Protein AF-W5SB23-F1 (afdb_monomer_lite)

Secondary structure (DSSP, 8-state):
-TTTT-TTHHHHHHHHHHHIIIIIHHHHHHHHHHHHHHTT--SPTT---STT-PPPPSSHHHHHHHHHHHHHHHTTT---TT-S-SB-SSTTPBPPSS--TTSGGGGGSS--SSHHHHHHHHHHHHHHHHTS-HHHHHHHHTSTT-HHHHHHT--SSS--S--STTTS----

InterPro domains:
  IPR000680 Borrelia lipoprotein [PF00921] (1-168)

Organism: NCBI:txid1293576

Sequence (172 aa):
MKRERNPNASATETAVKTLIDNTLDKIIEGAKIASDAIGDASDPIGNVAAQNAGAVGTKVDELVSGIKTILDVVLGKEGNAEAGTDKKSDGLTARTAQAANGEAGKLFAANADTAENAKKSASDASKAVGAVTGADILKAMIENDGGAVKLAKGNDGNAGAAPKDAAVGRLL

Structure (mmCIF, N/CA/C/O backbone):
data_AF-W5SB23-F1
#
_entry.id   AF-W5SB23-F1
#
loop_
_atom_site.group_PDB
_atom_site.id
_atom_site.type_symbol
_atom_site.label_atom_id
_atom_site.label_alt_id
_atom_site.label_comp_id
_atom_site.label_asym_id
_atom_site.label_entity_id
_atom_site.label_seq_id
_atom_site.pdbx_PDB_ins_code
_atom_site.Cartn_x
_atom_site.Cartn_y
_atom_site.Cartn_z
_atom_site.occupancy
_atom_site.B_iso_or_equiv
_atom_site.auth_seq_id
_atom_site.auth_comp_id
_atom_site.auth_asym_id
_atom_site.auth_atom_id
_atom_site.pdbx_PDB_model_num
ATOM 1 N N . MET A 1 1 ? -17.763 -6.637 41.633 1.00 69.81 1 MET A N 1
ATOM 2 C CA . MET A 1 1 ? -18.252 -5.485 40.831 1.00 69.81 1 MET A CA 1
ATOM 3 C C . MET A 1 1 ? -19.775 -5.315 40.821 1.00 69.81 1 MET A C 1
ATOM 5 O O . MET A 1 1 ? -20.252 -4.472 41.568 1.00 69.81 1 MET A O 1
ATOM 9 N N . LYS A 1 2 ? -20.571 -6.085 40.051 1.00 76.94 2 LYS A N 1
ATOM 10 C CA . LYS A 1 2 ? -22.051 -5.919 40.032 1.00 76.94 2 LYS A CA 1
ATOM 11 C C . LYS A 1 2 ? -22.715 -6.275 41.372 1.00 76.94 2 LYS A C 1
ATOM 13 O O . LYS A 1 2 ? -23.522 -5.509 41.883 1.00 76.94 2 LYS A O 1
ATOM 18 N N . ARG A 1 3 ? -22.305 -7.396 41.985 1.00 79.62 3 ARG A N 1
ATOM 19 C CA . ARG A 1 3 ? -22.759 -7.813 43.331 1.00 79.62 3 ARG A CA 1
ATOM 20 C C . ARG A 1 3 ? -22.403 -6.815 44.440 1.00 79.62 3 ARG A C 1
ATOM 22 O O . ARG A 1 3 ? -23.092 -6.768 45.446 1.00 79.62 3 ARG A O 1
ATOM 29 N N . GLU A 1 4 ? -21.368 -6.005 44.237 1.00 83.62 4 GLU A N 1
ATOM 30 C CA . GLU A 1 4 ? -20.878 -5.011 45.206 1.00 83.62 4 GLU A CA 1
ATOM 31 C C . GLU A 1 4 ? -21.494 -3.616 44.986 1.00 83.62 4 GLU A C 1
ATOM 33 O O . GLU A 1 4 ? -21.054 -2.654 45.602 1.00 83.62 4 GLU A O 1
ATOM 38 N N . ARG A 1 5 ? -22.496 -3.480 44.095 1.00 85.94 5 ARG A N 1
ATOM 39 C CA . ARG A 1 5 ? -23.158 -2.204 43.742 1.00 85.94 5 ARG A CA 1
ATOM 40 C C . ARG A 1 5 ? -22.181 -1.100 43.310 1.00 85.94 5 ARG A C 1
ATOM 42 O O . ARG A 1 5 ? -22.437 0.078 43.541 1.00 85.94 5 ARG A O 1
ATOM 49 N N . ASN A 1 6 ? -21.077 -1.472 42.657 1.00 89.44 6 ASN A N 1
ATOM 50 C CA . ASN A 1 6 ? -20.140 -0.495 42.114 1.00 89.44 6 ASN A CA 1
ATOM 51 C C . ASN A 1 6 ? -20.841 0.326 41.005 1.00 89.44 6 ASN A C 1
ATOM 53 O O . ASN A 1 6 ? -21.250 -0.271 40.003 1.00 89.44 6 ASN A O 1
ATOM 57 N N . PRO A 1 7 ? -20.961 1.662 41.144 1.00 88.25 7 PRO A N 1
ATOM 58 C CA . PRO A 1 7 ? -21.670 2.508 40.179 1.00 88.25 7 PRO A CA 1
ATOM 59 C C . PRO A 1 7 ? -21.037 2.492 38.779 1.00 88.25 7 PRO A C 1
ATOM 61 O O . PRO A 1 7 ? -21.730 2.719 37.792 1.00 88.25 7 PRO A O 1
ATOM 64 N N . ASN A 1 8 ? -19.751 2.145 38.667 1.00 92.06 8 ASN A N 1
ATOM 65 C CA . ASN A 1 8 ? -19.035 2.091 37.393 1.00 92.06 8 ASN A CA 1
ATOM 66 C C . ASN A 1 8 ? -19.232 0.767 36.640 1.00 92.06 8 ASN A C 1
ATOM 68 O O . ASN A 1 8 ? -18.861 0.681 35.474 1.00 92.06 8 ASN A O 1
ATOM 72 N N . ALA A 1 9 ? -19.821 -0.268 37.256 1.00 91.94 9 ALA A N 1
ATOM 73 C CA . ALA A 1 9 ? -19.861 -1.612 36.670 1.00 91.94 9 ALA A CA 1
ATOM 74 C C . ALA A 1 9 ? -20.539 -1.655 35.286 1.00 91.94 9 ALA A C 1
ATOM 76 O O . ALA A 1 9 ? -20.031 -2.309 34.379 1.00 91.94 9 ALA A O 1
ATOM 77 N N . SER A 1 10 ? -21.653 -0.935 35.109 1.00 90.38 10 SER A N 1
ATOM 78 C CA . SER A 1 10 ? -22.375 -0.875 33.826 1.00 90.38 10 SER A CA 1
ATOM 79 C C . SER A 1 10 ? -21.617 -0.073 32.764 1.00 90.38 10 SER A C 1
ATOM 81 O O . SER A 1 10 ? -21.636 -0.427 31.585 1.00 90.38 10 SER A O 1
ATOM 83 N N . ALA A 1 11 ? -20.949 1.009 33.175 1.00 93.25 11 ALA A N 1
ATOM 84 C CA . ALA A 1 11 ? -20.151 1.836 32.277 1.00 93.25 11 ALA A CA 1
ATOM 85 C C . ALA A 1 11 ? -18.926 1.060 31.775 1.00 93.25 11 ALA A C 1
ATOM 87 O O . ALA A 1 11 ? -18.662 1.037 30.575 1.00 93.25 11 ALA A O 1
ATOM 88 N N . THR A 1 12 ? -18.230 0.353 32.672 1.00 94.88 12 THR A N 1
ATOM 89 C CA . THR A 1 12 ? -17.103 -0.516 32.315 1.00 94.88 12 THR A CA 1
ATOM 90 C C . THR A 1 12 ? -17.532 -1.640 31.377 1.00 94.88 12 THR A C 1
ATOM 92 O O . THR A 1 12 ? -16.875 -1.855 30.367 1.00 94.88 12 THR A O 1
ATOM 95 N N . GLU A 1 13 ? -18.644 -2.325 31.653 1.00 94.44 13 GLU A N 1
ATOM 96 C CA . GLU A 1 13 ? -19.169 -3.375 30.767 1.00 94.44 13 GLU A CA 1
ATOM 97 C C . GLU A 1 13 ? -19.467 -2.844 29.359 1.00 94.44 13 GLU A C 1
ATOM 99 O O . GLU A 1 13 ? -19.070 -3.457 28.371 1.00 94.44 13 GLU A O 1
ATOM 104 N N . THR A 1 14 ? -20.099 -1.671 29.264 1.00 96.06 14 THR A N 1
ATOM 105 C CA . THR A 1 14 ? -20.410 -1.033 27.975 1.00 96.06 14 THR A CA 1
ATOM 106 C C . THR A 1 14 ? -19.141 -0.645 27.220 1.00 96.06 14 THR A C 1
ATOM 108 O O . THR A 1 14 ? -19.036 -0.904 26.022 1.00 96.06 14 THR A O 1
ATOM 111 N N . ALA A 1 15 ? -18.159 -0.059 27.910 1.00 96.62 15 ALA A N 1
ATOM 112 C CA . ALA A 1 15 ? -16.883 0.320 27.312 1.00 96.62 15 ALA A CA 1
ATOM 113 C C . ALA A 1 15 ? -16.108 -0.906 26.804 1.00 96.62 15 ALA A C 1
ATOM 115 O O . ALA A 1 15 ? -15.603 -0.888 25.685 1.00 96.62 15 ALA A O 1
ATOM 116 N N . VAL A 1 16 ? -16.073 -1.992 27.586 1.00 97.56 16 VAL A N 1
ATOM 117 C CA . VAL A 1 16 ? -15.423 -3.253 27.194 1.00 97.56 16 VAL A CA 1
ATOM 118 C C . VAL A 1 16 ? -16.122 -3.878 25.990 1.00 97.56 16 VAL A C 1
ATOM 120 O O . VAL A 1 16 ? -15.452 -4.247 25.031 1.00 97.56 16 VAL A O 1
ATOM 123 N N . LYS A 1 17 ? -17.457 -3.944 25.993 1.00 97.50 17 LYS A N 1
ATOM 124 C CA . LYS A 1 17 ? -18.221 -4.454 24.848 1.00 97.50 17 LYS A CA 1
ATOM 125 C C . LYS A 1 17 ? -17.978 -3.616 23.590 1.00 97.50 17 LYS A C 1
ATOM 127 O O . LYS A 1 17 ? -17.779 -4.163 22.518 1.00 97.50 17 LYS A O 1
ATOM 132 N N . THR A 1 18 ? -17.926 -2.292 23.734 1.00 96.75 18 THR A N 1
ATOM 133 C CA . THR A 1 18 ? -17.629 -1.373 22.623 1.00 96.75 18 THR A CA 1
ATOM 134 C C . THR A 1 18 ? -16.226 -1.607 22.064 1.00 96.75 18 THR A C 1
ATOM 136 O O . THR A 1 18 ? -16.062 -1.633 20.850 1.00 96.75 18 THR A O 1
ATOM 139 N N . LEU A 1 19 ? -15.221 -1.799 22.924 1.00 97.25 19 LEU A N 1
ATOM 140 C CA . LEU A 1 19 ? -13.849 -2.093 22.503 1.00 97.25 19 LEU A CA 1
ATOM 141 C C . LEU A 1 19 ? -13.760 -3.407 21.713 1.00 97.25 19 LEU A C 1
ATOM 143 O O . LEU A 1 19 ? -13.065 -3.468 20.702 1.00 97.25 19 LEU A O 1
ATOM 147 N N . ILE A 1 20 ? -14.451 -4.451 22.169 1.00 97.94 20 ILE A N 1
ATOM 148 C CA . ILE A 1 20 ? -14.453 -5.753 21.495 1.00 97.94 20 ILE A CA 1
ATOM 149 C C . ILE A 1 20 ? -15.143 -5.623 20.134 1.00 97.94 20 ILE A C 1
ATOM 151 O O . ILE A 1 20 ? -14.479 -5.728 19.104 1.00 97.94 20 ILE A O 1
ATOM 155 N N . ASP A 1 21 ? -16.429 -5.276 20.141 1.00 96.00 21 ASP A N 1
ATOM 156 C CA . ASP A 1 21 ? -17.280 -5.345 18.951 1.00 96.00 21 ASP A CA 1
ATOM 157 C C . ASP A 1 21 ? -16.866 -4.333 17.868 1.00 96.00 21 ASP A C 1
ATOM 159 O O . ASP A 1 21 ? -16.968 -4.603 16.672 1.00 96.00 21 ASP A O 1
ATOM 163 N N . ASN A 1 22 ? -16.410 -3.138 18.266 1.00 94.44 22 ASN A N 1
ATOM 164 C CA . ASN A 1 22 ? -16.129 -2.059 17.314 1.00 94.44 22 ASN A CA 1
ATOM 165 C C . ASN A 1 22 ? -14.649 -1.901 16.971 1.00 94.44 22 ASN A C 1
ATOM 167 O O . ASN A 1 22 ? -14.348 -1.150 16.043 1.00 94.44 22 ASN A O 1
ATOM 171 N N . THR A 1 23 ? -13.733 -2.545 17.697 1.00 96.06 23 THR A N 1
ATOM 172 C CA . THR A 1 23 ? -12.291 -2.406 17.451 1.00 96.06 23 THR A CA 1
ATOM 173 C C . THR A 1 23 ? -11.625 -3.758 17.266 1.00 96.06 23 THR A C 1
ATOM 175 O O . THR A 1 23 ? -11.095 -4.010 16.188 1.00 96.06 23 THR A O 1
ATOM 178 N N . LEU A 1 24 ? -11.652 -4.632 18.275 1.00 98.19 24 LEU A N 1
ATOM 179 C CA . LEU A 1 24 ? -10.919 -5.900 18.205 1.00 98.19 24 LEU A CA 1
ATOM 180 C C . LEU A 1 24 ? -11.481 -6.828 17.126 1.00 98.19 24 LEU A C 1
ATOM 182 O O . LEU A 1 24 ? -10.703 -7.352 16.332 1.00 98.19 24 LEU A O 1
ATOM 186 N N . ASP A 1 25 ? -12.804 -6.963 17.037 1.00 98.19 25 ASP A N 1
ATOM 187 C CA . ASP A 1 25 ? -13.444 -7.823 16.037 1.00 98.19 25 ASP A CA 1
ATOM 188 C C . ASP A 1 25 ? -13.120 -7.367 14.607 1.00 98.19 25 ASP A C 1
ATOM 190 O O . ASP A 1 25 ? -12.764 -8.185 13.760 1.00 98.19 25 ASP A O 1
ATOM 194 N N . LYS A 1 26 ? -13.125 -6.053 14.353 1.00 97.31 26 LYS A N 1
ATOM 195 C CA . LYS A 1 26 ? -12.763 -5.484 13.043 1.00 97.31 26 LYS A CA 1
ATOM 196 C C . LYS A 1 26 ? -11.287 -5.661 12.702 1.00 97.31 26 LYS A C 1
ATOM 198 O O . LYS A 1 26 ? -10.957 -5.955 11.557 1.00 97.31 26 LYS A O 1
ATOM 203 N N . ILE A 1 27 ? -10.393 -5.503 13.681 1.00 98.12 27 ILE A N 1
ATOM 204 C CA . ILE A 1 27 ? -8.962 -5.767 13.476 1.00 98.12 27 ILE A CA 1
ATOM 205 C C . ILE A 1 27 ? -8.755 -7.238 13.107 1.00 98.12 27 ILE A C 1
ATOM 207 O O . ILE A 1 27 ? -8.013 -7.528 12.172 1.00 98.12 27 ILE A O 1
ATOM 211 N N . ILE A 1 28 ? -9.426 -8.158 13.805 1.00 98.38 28 ILE A N 1
ATOM 212 C CA . ILE A 1 28 ? -9.346 -9.598 13.534 1.00 98.38 28 ILE A CA 1
ATOM 213 C C . ILE A 1 28 ? -9.889 -9.918 12.137 1.00 98.38 28 ILE A C 1
ATOM 215 O O . ILE A 1 28 ? -9.240 -10.641 11.383 1.00 98.38 28 ILE A O 1
ATOM 219 N N . GLU A 1 29 ? -11.048 -9.368 11.777 1.00 98.06 29 GLU A N 1
ATOM 220 C CA . GLU A 1 29 ? -11.660 -9.554 10.460 1.00 98.06 29 GLU A CA 1
ATOM 221 C C . GLU A 1 29 ? -10.744 -9.052 9.336 1.00 98.06 29 GLU A C 1
ATOM 223 O O . GLU A 1 29 ? -10.414 -9.808 8.420 1.00 98.06 29 GLU A O 1
ATOM 228 N N . GLY A 1 30 ? -10.274 -7.806 9.429 1.00 97.88 30 GLY A N 1
ATOM 229 C CA . GLY A 1 30 ? -9.380 -7.223 8.432 1.00 97.88 30 GLY A CA 1
ATOM 230 C C . GLY A 1 30 ? -8.047 -7.965 8.322 1.00 97.88 30 GLY A C 1
ATOM 231 O O . GLY A 1 30 ? -7.572 -8.217 7.214 1.00 97.88 30 GLY A O 1
ATOM 232 N N . ALA A 1 31 ? -7.474 -8.391 9.455 1.00 98.38 31 ALA A N 1
ATOM 233 C CA . ALA A 1 31 ? -6.242 -9.176 9.479 1.00 98.38 31 ALA A CA 1
ATOM 234 C C . ALA A 1 31 ? -6.420 -10.535 8.797 1.00 98.38 31 ALA A C 1
ATOM 236 O O . ALA A 1 31 ? -5.545 -10.944 8.038 1.00 98.38 31 ALA A O 1
ATOM 237 N N . LYS A 1 32 ? -7.559 -11.202 9.017 1.00 98.50 32 LYS A N 1
ATOM 238 C CA . LYS A 1 32 ? -7.875 -12.475 8.368 1.00 98.50 32 LYS A CA 1
ATOM 239 C C . LYS A 1 32 ? -8.006 -12.325 6.852 1.00 98.50 32 LYS A C 1
ATOM 241 O O . LYS A 1 32 ? -7.416 -13.105 6.114 1.00 98.50 32 LYS A O 1
ATOM 246 N N . ILE A 1 33 ? -8.721 -11.301 6.385 1.00 98.19 33 ILE A N 1
ATOM 247 C CA . ILE A 1 33 ? -8.858 -11.018 4.947 1.00 98.19 33 ILE A CA 1
ATOM 248 C C . ILE A 1 33 ? -7.478 -10.770 4.320 1.00 98.19 33 ILE A C 1
ATOM 250 O O . ILE A 1 33 ? -7.149 -11.355 3.290 1.00 98.19 33 ILE A O 1
ATOM 254 N N . ALA A 1 34 ? -6.644 -9.945 4.962 1.00 97.06 34 ALA A N 1
ATOM 255 C CA . ALA A 1 34 ? -5.295 -9.662 4.483 1.00 97.06 34 ALA A CA 1
ATOM 256 C C . ALA A 1 34 ? -4.405 -10.918 4.469 1.00 97.06 34 ALA A C 1
ATOM 258 O O . ALA A 1 34 ? -3.686 -11.144 3.495 1.00 97.06 34 ALA A O 1
ATOM 259 N N . SER A 1 35 ? -4.465 -11.760 5.507 1.00 97.62 35 SER A N 1
ATOM 260 C CA . SER A 1 35 ? -3.691 -13.005 5.551 1.00 97.62 35 SER A CA 1
ATOM 261 C C . SER A 1 35 ? -4.155 -14.018 4.508 1.00 97.62 35 SER A C 1
ATOM 263 O O . SER A 1 35 ? -3.318 -14.648 3.870 1.00 97.62 35 SER A O 1
ATOM 265 N N . ASP A 1 36 ? -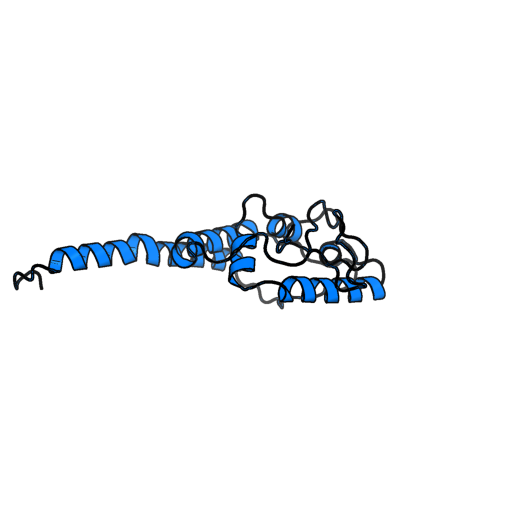5.465 -14.141 4.277 1.00 97.62 36 ASP A N 1
ATOM 266 C CA . ASP A 1 36 ? -6.030 -15.037 3.258 1.00 97.62 36 ASP A CA 1
ATOM 267 C C . ASP A 1 36 ? -5.680 -14.566 1.829 1.00 97.62 36 ASP A C 1
ATOM 269 O O . ASP A 1 36 ? -5.549 -15.377 0.900 1.00 97.62 36 ASP A O 1
ATOM 273 N N . ALA A 1 37 ? -5.497 -13.252 1.648 1.00 95.62 37 ALA A N 1
ATOM 274 C CA . ALA A 1 37 ? -5.013 -12.661 0.407 1.00 95.62 37 ALA A CA 1
ATOM 275 C C . ALA A 1 37 ? -3.523 -12.950 0.154 1.00 95.62 37 ALA A C 1
ATOM 277 O O . ALA A 1 37 ? -3.143 -13.213 -0.987 1.00 95.62 37 ALA A O 1
ATOM 278 N N . ILE A 1 38 ? -2.694 -12.930 1.204 1.00 94.44 38 ILE A N 1
ATOM 279 C CA . ILE A 1 38 ? -1.262 -13.278 1.132 1.00 94.44 38 ILE A CA 1
ATOM 280 C C . ILE A 1 38 ? -1.069 -14.788 0.925 1.00 94.44 38 ILE A C 1
ATOM 282 O O . ILE A 1 38 ? -0.213 -15.197 0.143 1.00 94.44 38 ILE A O 1
ATOM 286 N N . GLY A 1 39 ? -1.871 -15.617 1.598 1.00 95.06 39 GLY A N 1
ATOM 287 C CA . GLY A 1 39 ? -1.784 -17.073 1.510 1.00 95.06 39 GLY A CA 1
ATOM 288 C C . GLY A 1 39 ? -0.453 -17.616 2.039 1.00 95.06 39 GLY A C 1
ATOM 289 O O . GLY A 1 39 ? -0.009 -17.256 3.127 1.00 95.06 39 GLY A O 1
ATOM 290 N N . ASP A 1 40 ? 0.173 -18.500 1.268 1.00 94.19 40 ASP A N 1
ATOM 291 C CA . ASP A 1 40 ? 1.457 -19.152 1.552 1.00 94.19 40 ASP A CA 1
ATOM 292 C C . ASP A 1 40 ? 2.628 -18.548 0.757 1.00 94.19 40 ASP A C 1
ATOM 294 O O . ASP A 1 40 ? 3.675 -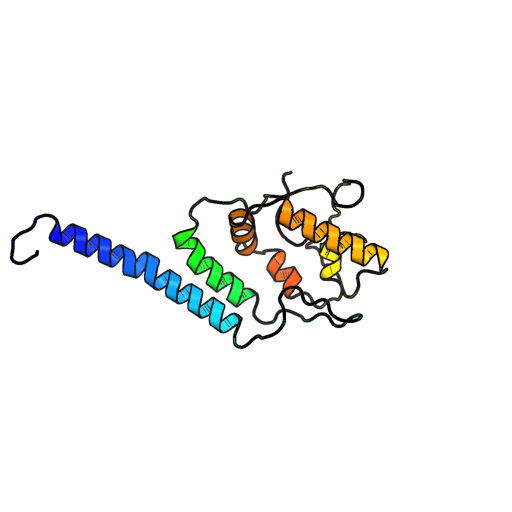19.182 0.612 1.00 94.19 40 ASP A O 1
ATOM 298 N N . ALA A 1 41 ? 2.462 -17.320 0.249 1.00 89.69 41 ALA A N 1
ATOM 299 C CA . ALA A 1 41 ? 3.474 -16.635 -0.544 1.00 89.69 41 ALA A CA 1
ATOM 300 C C . ALA A 1 41 ? 4.838 -16.609 0.170 1.00 89.69 41 ALA A C 1
ATOM 302 O O . ALA A 1 41 ? 4.973 -16.109 1.289 1.00 89.69 41 ALA A O 1
ATOM 303 N N . SER A 1 42 ? 5.862 -17.126 -0.510 1.00 89.44 42 SER A N 1
ATOM 304 C CA . SER A 1 42 ? 7.238 -17.214 -0.006 1.00 89.44 42 SER A CA 1
ATOM 305 C C . SER A 1 42 ? 8.238 -16.376 -0.804 1.00 89.44 42 SER A C 1
ATOM 307 O O . SER A 1 42 ? 9.429 -16.376 -0.489 1.00 89.44 42 SER A O 1
ATOM 309 N N . ASP A 1 43 ? 7.780 -15.706 -1.862 1.00 87.81 43 ASP A N 1
ATOM 310 C CA . ASP A 1 43 ? 8.638 -14.891 -2.716 1.00 87.81 43 ASP A CA 1
ATOM 311 C C . ASP A 1 43 ? 9.171 -13.658 -1.964 1.00 87.81 43 ASP A C 1
ATOM 313 O O . ASP A 1 43 ? 8.464 -13.076 -1.133 1.00 87.81 43 ASP A O 1
ATOM 317 N N . PRO A 1 44 ? 10.405 -13.205 -2.254 1.00 90.19 44 PRO A N 1
ATOM 318 C CA . PRO A 1 44 ? 10.938 -11.988 -1.656 1.00 90.19 44 PRO A CA 1
ATOM 319 C C . PRO A 1 44 ? 10.110 -10.747 -2.015 1.00 90.19 44 PRO A C 1
ATOM 321 O O . PRO A 1 44 ? 9.769 -10.518 -3.179 1.00 90.19 44 PRO A O 1
ATOM 324 N N . ILE A 1 45 ? 9.885 -9.870 -1.034 1.00 90.19 45 ILE A N 1
ATOM 325 C CA . ILE A 1 45 ? 9.380 -8.517 -1.296 1.00 90.19 45 ILE A CA 1
ATOM 326 C C . ILE A 1 45 ? 10.448 -7.742 -2.076 1.00 90.19 45 ILE A C 1
ATOM 328 O O . ILE A 1 45 ? 11.623 -7.747 -1.709 1.00 90.19 45 ILE A O 1
ATOM 332 N N . GLY A 1 46 ? 10.035 -7.066 -3.151 1.00 87.25 46 GLY A N 1
ATOM 333 C CA . GLY A 1 46 ? 10.956 -6.339 -4.027 1.00 87.25 46 GLY A CA 1
ATOM 334 C C . GLY A 1 46 ? 11.728 -7.242 -4.990 1.00 87.25 46 GLY A C 1
ATOM 335 O O . GLY A 1 46 ? 12.796 -6.853 -5.461 1.00 87.25 46 GLY A O 1
ATOM 336 N N . ASN A 1 47 ? 11.211 -8.441 -5.280 1.00 87.25 47 ASN A N 1
ATOM 337 C CA . ASN A 1 47 ? 11.765 -9.298 -6.317 1.00 87.25 47 ASN A CA 1
ATOM 338 C C . ASN A 1 47 ? 11.831 -8.555 -7.664 1.00 87.25 47 ASN A C 1
ATOM 340 O O . ASN A 1 47 ? 10.833 -8.009 -8.136 1.00 87.25 47 ASN A O 1
ATOM 344 N N . VAL A 1 48 ? 13.006 -8.564 -8.292 1.00 85.31 48 VAL A N 1
ATOM 345 C CA . VAL A 1 48 ? 13.210 -8.018 -9.635 1.00 85.31 48 VAL A CA 1
ATOM 346 C C . VAL A 1 48 ? 13.306 -9.191 -10.588 1.00 85.31 48 VAL A C 1
ATOM 348 O O . VAL A 1 48 ? 14.267 -9.961 -10.559 1.00 85.31 48 VAL A O 1
ATOM 351 N N . ALA A 1 49 ? 12.289 -9.329 -11.429 1.00 80.94 49 ALA A N 1
ATOM 352 C CA . ALA A 1 49 ? 12.258 -10.392 -12.409 1.00 80.94 49 ALA A CA 1
ATOM 353 C C . ALA A 1 49 ? 13.399 -10.256 -13.430 1.00 80.94 49 ALA A C 1
ATOM 355 O O . ALA A 1 49 ? 13.898 -9.164 -13.717 1.00 80.94 49 ALA A O 1
ATOM 356 N N . ALA A 1 50 ? 13.767 -11.384 -14.039 1.00 79.31 50 ALA A N 1
ATOM 357 C CA . ALA A 1 50 ? 14.523 -11.365 -15.284 1.00 79.31 50 ALA A CA 1
ATOM 358 C C . ALA A 1 50 ? 13.719 -10.650 -16.395 1.00 79.31 50 ALA A C 1
ATOM 360 O O . ALA A 1 50 ? 12.568 -10.250 -16.207 1.00 79.31 50 ALA A O 1
ATOM 361 N N . GLN A 1 51 ? 14.324 -10.476 -17.571 1.00 75.12 51 GLN A N 1
ATOM 362 C CA . GLN A 1 51 ? 13.733 -9.693 -18.663 1.00 75.12 51 GLN A CA 1
ATOM 363 C C . GLN A 1 51 ? 12.292 -10.132 -18.987 1.00 75.12 51 GLN A C 1
ATOM 365 O O . GLN A 1 51 ? 12.060 -11.285 -19.342 1.00 75.12 51 GLN A O 1
ATOM 370 N N . ASN A 1 52 ? 11.351 -9.184 -18.892 1.00 71.69 52 ASN A N 1
ATOM 371 C CA . ASN A 1 52 ? 9.923 -9.347 -19.197 1.00 71.69 52 ASN A CA 1
ATOM 372 C C . ASN A 1 52 ? 9.197 -10.452 -18.391 1.00 71.69 52 ASN A C 1
ATOM 374 O O . ASN A 1 52 ? 8.250 -11.046 -18.901 1.00 71.69 52 ASN A O 1
ATOM 378 N N . ALA A 1 53 ? 9.628 -10.746 -17.157 1.00 75.56 53 ALA A N 1
ATOM 379 C CA . ALA A 1 53 ? 9.075 -11.837 -16.337 1.00 75.56 53 ALA A CA 1
ATOM 380 C C . ALA A 1 53 ? 8.405 -11.371 -15.024 1.00 75.56 53 ALA A C 1
ATOM 382 O O . ALA A 1 53 ? 8.324 -12.136 -14.063 1.00 75.56 53 ALA A O 1
ATOM 383 N N . GLY A 1 54 ? 7.968 -10.109 -14.952 1.00 76.88 54 GLY A N 1
ATOM 384 C CA . GLY A 1 54 ? 7.248 -9.582 -13.787 1.00 76.88 54 GLY A CA 1
ATOM 385 C C . GLY A 1 54 ? 5.920 -10.310 -13.551 1.00 76.88 54 GLY A C 1
ATOM 386 O O . GLY A 1 54 ? 5.234 -10.676 -14.505 1.00 76.88 54 GLY A O 1
ATOM 387 N N . ALA A 1 55 ? 5.560 -10.524 -12.284 1.00 79.81 55 ALA A N 1
ATOM 388 C CA . ALA A 1 55 ? 4.306 -11.168 -11.904 1.00 79.81 55 ALA A CA 1
ATOM 389 C C . ALA A 1 55 ? 3.188 -10.138 -11.685 1.00 79.81 55 ALA A C 1
ATOM 391 O O . ALA A 1 55 ? 3.418 -9.066 -11.128 1.00 79.81 55 ALA A O 1
ATOM 392 N N . VAL A 1 56 ? 1.967 -10.499 -12.084 1.00 83.88 56 VAL A N 1
ATOM 393 C CA . VAL A 1 56 ? 0.753 -9.715 -11.819 1.00 83.88 56 VAL A CA 1
ATOM 394 C C . VAL A 1 56 ? 0.189 -10.102 -10.453 1.00 83.88 56 VAL A C 1
ATOM 396 O O . VAL A 1 56 ? 0.084 -11.286 -10.131 1.00 83.88 56 VAL A O 1
ATOM 399 N N . GLY A 1 57 ? -0.217 -9.116 -9.653 1.00 85.56 57 GLY A N 1
ATOM 400 C CA . GLY A 1 57 ? -0.876 -9.355 -8.373 1.00 85.56 57 GLY A CA 1
ATOM 401 C C . GLY A 1 57 ? -2.305 -9.877 -8.552 1.00 85.56 57 GLY A C 1
ATOM 402 O O . GLY A 1 57 ? -3.127 -9.242 -9.206 1.00 85.56 57 GLY A O 1
ATOM 403 N N . THR A 1 58 ? -2.630 -11.021 -7.946 1.00 88.25 58 THR A N 1
ATOM 404 C CA . THR A 1 58 ? -3.935 -11.692 -8.117 1.00 88.25 58 THR A CA 1
ATOM 405 C C . THR A 1 58 ? -4.974 -11.314 -7.059 1.00 88.25 58 THR A C 1
ATOM 407 O O . THR A 1 58 ? -6.156 -11.238 -7.380 1.00 88.25 58 THR A O 1
ATOM 410 N N . LYS A 1 59 ? -4.553 -11.035 -5.819 1.00 92.31 59 LYS A N 1
ATOM 411 C CA . LYS A 1 59 ? -5.439 -10.732 -4.674 1.00 92.31 59 LYS A CA 1
ATOM 412 C C . LYS A 1 59 ? -5.185 -9.364 -4.035 1.00 92.31 59 LYS A C 1
ATOM 414 O O . LYS A 1 59 ? -5.401 -9.156 -2.843 1.00 92.31 59 LYS A O 1
ATOM 419 N N . VAL A 1 60 ? -4.706 -8.409 -4.829 1.00 90.75 60 VAL A N 1
ATOM 420 C CA . VAL A 1 60 ? -4.338 -7.077 -4.327 1.00 90.75 60 VAL A CA 1
ATOM 421 C C . VAL A 1 60 ? -5.547 -6.339 -3.742 1.00 90.75 60 VAL A C 1
ATOM 423 O O . VAL A 1 60 ? -5.409 -5.689 -2.711 1.00 90.75 60 VAL A O 1
ATOM 426 N N . ASP A 1 61 ? -6.737 -6.473 -4.340 1.00 91.19 61 ASP A N 1
ATOM 427 C CA . ASP A 1 61 ? -7.950 -5.826 -3.816 1.00 91.19 61 ASP A CA 1
ATOM 428 C C . ASP A 1 61 ? -8.344 -6.374 -2.437 1.00 91.19 61 ASP A C 1
ATOM 430 O O . ASP A 1 61 ? -8.703 -5.602 -1.551 1.00 91.19 61 ASP A O 1
ATOM 434 N N . GLU A 1 62 ? -8.248 -7.694 -2.237 1.00 94.69 62 GLU A N 1
ATOM 435 C CA . GLU A 1 62 ? -8.547 -8.345 -0.954 1.00 94.69 62 GLU A CA 1
ATOM 436 C C . GLU A 1 62 ? -7.557 -7.889 0.121 1.00 94.69 62 GLU A C 1
ATOM 438 O O . GLU A 1 62 ? -7.970 -7.481 1.206 1.00 94.69 62 GLU A O 1
ATOM 443 N N . LEU A 1 63 ? -6.260 -7.858 -0.208 1.00 94.75 63 LEU A N 1
ATOM 444 C CA . LEU A 1 63 ? -5.224 -7.361 0.695 1.00 94.75 63 LEU A CA 1
ATOM 445 C C . LEU A 1 63 ? -5.501 -5.914 1.125 1.00 94.75 63 LEU A C 1
ATOM 447 O O . LEU A 1 63 ? -5.511 -5.609 2.319 1.00 94.75 63 LEU A O 1
ATOM 451 N N . VAL A 1 64 ? -5.768 -5.025 0.164 1.00 92.88 64 VAL A N 1
ATOM 452 C CA . VAL A 1 64 ? -6.065 -3.612 0.439 1.00 92.88 64 VAL A CA 1
ATOM 453 C C . VAL A 1 64 ? -7.367 -3.458 1.228 1.00 92.88 64 VAL A C 1
ATOM 455 O O . VAL A 1 64 ? -7.423 -2.642 2.146 1.00 92.88 64 VAL A O 1
ATOM 458 N N . SER A 1 65 ? -8.394 -4.262 0.942 1.00 93.69 65 SER A N 1
ATOM 459 C CA . SER A 1 65 ? -9.656 -4.246 1.688 1.00 93.69 65 SER A CA 1
ATOM 460 C C . SER A 1 65 ? -9.474 -4.688 3.140 1.00 93.69 65 SER A C 1
ATOM 462 O O . SER A 1 65 ? -10.007 -4.043 4.040 1.00 93.69 65 SER A O 1
ATOM 464 N N . GLY A 1 66 ? -8.707 -5.753 3.390 1.00 96.31 66 GLY A N 1
ATOM 465 C CA . GLY A 1 66 ? -8.398 -6.206 4.748 1.00 96.31 66 GLY A CA 1
ATOM 466 C C . GLY A 1 66 ? -7.642 -5.142 5.546 1.00 96.31 66 GLY A C 1
ATOM 467 O O . GLY A 1 66 ? -8.008 -4.830 6.681 1.00 96.31 66 GLY A O 1
ATOM 468 N N . ILE A 1 67 ? -6.648 -4.503 4.918 1.00 95.25 67 ILE A N 1
ATOM 469 C CA . ILE A 1 67 ? -5.919 -3.372 5.507 1.00 95.25 67 ILE A CA 1
ATOM 470 C C . ILE A 1 67 ? -6.872 -2.208 5.803 1.00 95.25 67 ILE A C 1
ATOM 472 O O . ILE A 1 67 ? -6.838 -1.664 6.904 1.00 95.25 67 ILE A O 1
ATOM 476 N N . LYS A 1 68 ? -7.767 -1.851 4.876 1.00 93.94 68 LYS A N 1
ATOM 477 C CA . LYS A 1 68 ? -8.756 -0.779 5.067 1.00 93.94 68 LYS A CA 1
ATOM 478 C C . LYS A 1 68 ? -9.633 -1.008 6.297 1.00 93.94 68 LYS A C 1
ATOM 480 O O . LYS A 1 68 ? -9.751 -0.098 7.113 1.00 93.94 68 LYS A O 1
ATOM 485 N N . THR A 1 69 ? -10.148 -2.223 6.491 1.00 95.94 69 THR A N 1
ATOM 486 C CA . THR A 1 69 ? -10.953 -2.577 7.673 1.00 95.94 69 THR A CA 1
ATOM 487 C C . THR A 1 69 ? -10.202 -2.340 8.988 1.00 95.94 69 THR A C 1
ATOM 489 O O . THR A 1 69 ? -10.787 -1.850 9.955 1.00 95.94 69 THR A O 1
ATOM 492 N N . ILE A 1 70 ? -8.899 -2.642 9.028 1.00 96.50 70 ILE A N 1
ATOM 493 C CA . ILE A 1 70 ? -8.045 -2.353 10.191 1.00 96.50 70 ILE A CA 1
ATOM 494 C C . ILE A 1 70 ? -7.888 -0.835 10.363 1.00 96.50 70 ILE A C 1
ATOM 496 O O . ILE A 1 70 ? -8.104 -0.300 11.452 1.00 96.50 70 ILE A O 1
ATOM 500 N N . LEU A 1 71 ? -7.516 -0.123 9.296 1.00 94.31 71 LEU A N 1
ATOM 501 C CA . LEU A 1 71 ? -7.204 1.310 9.345 1.00 94.31 71 LEU A CA 1
ATOM 502 C C . LEU A 1 71 ? -8.407 2.187 9.699 1.00 94.31 71 LEU A C 1
ATOM 504 O O . LEU A 1 71 ? -8.217 3.201 10.377 1.00 94.31 71 LEU A O 1
ATOM 508 N N . ASP A 1 72 ? -9.619 1.777 9.326 1.00 92.12 72 ASP A N 1
ATOM 509 C CA . ASP A 1 72 ? -10.867 2.463 9.677 1.00 92.12 72 ASP A CA 1
ATOM 510 C C . ASP A 1 72 ? -11.071 2.588 11.197 1.00 92.12 72 ASP A C 1
ATOM 512 O O . ASP A 1 72 ? -11.776 3.493 11.650 1.00 92.12 72 ASP A O 1
ATOM 516 N N . VAL A 1 73 ? -10.429 1.727 12.001 1.00 95.00 73 VAL A N 1
ATOM 517 C CA . VAL A 1 73 ? -10.505 1.781 13.470 1.00 95.00 73 VAL A CA 1
ATOM 518 C C . VAL A 1 73 ? -9.210 2.204 14.161 1.00 95.00 73 VAL A C 1
ATOM 520 O O . VAL A 1 73 ? -9.284 2.678 15.293 1.00 95.00 73 VAL A O 1
ATOM 523 N N . VAL A 1 74 ? -8.040 2.072 13.519 1.00 92.38 74 VAL A N 1
ATOM 524 C CA . VAL A 1 74 ? -6.747 2.390 14.164 1.00 92.38 74 VAL A CA 1
ATOM 525 C C . VAL A 1 74 ? -6.110 3.707 13.723 1.00 92.38 74 VAL A C 1
ATOM 527 O O . VAL A 1 74 ? -5.442 4.344 14.532 1.00 92.38 74 VAL A O 1
ATOM 530 N N . LEU A 1 75 ? -6.280 4.129 12.464 1.00 89.94 75 LEU A N 1
ATOM 531 C CA . LEU A 1 75 ? -5.467 5.214 11.891 1.00 89.94 75 LEU A CA 1
ATOM 532 C C . LEU A 1 75 ? -6.088 6.603 12.098 1.00 89.94 75 LEU A C 1
ATOM 534 O O . LEU A 1 75 ? -5.393 7.618 12.091 1.00 89.94 75 LEU A O 1
ATOM 538 N N . GLY A 1 76 ? -7.410 6.672 12.274 1.00 85.69 76 GLY A N 1
ATOM 539 C CA . GLY A 1 76 ? -8.125 7.936 12.440 1.00 85.69 76 GLY A CA 1
ATOM 540 C C . GLY A 1 76 ? -7.839 8.922 11.297 1.00 85.69 76 GLY A C 1
ATOM 541 O O . GLY A 1 76 ? -8.046 8.609 10.119 1.00 85.69 76 GLY A O 1
ATOM 542 N N . LYS A 1 77 ? -7.367 10.126 11.651 1.00 86.44 77 LYS A N 1
ATOM 543 C CA . LYS A 1 77 ? -7.041 11.222 10.715 1.00 86.44 77 LYS A CA 1
ATOM 544 C C . LYS A 1 77 ? -5.558 11.292 10.324 1.00 86.44 77 LYS A C 1
ATOM 546 O O . LYS A 1 77 ? -5.183 12.234 9.638 1.00 86.44 77 LYS A O 1
ATOM 551 N N . GLU A 1 78 ? -4.733 10.354 10.782 1.00 91.88 78 GLU A N 1
ATOM 552 C CA . GLU A 1 78 ? -3.288 10.384 10.546 1.00 91.88 78 GLU A CA 1
ATOM 553 C C . GLU A 1 78 ? -2.948 10.073 9.082 1.00 91.88 78 GLU A C 1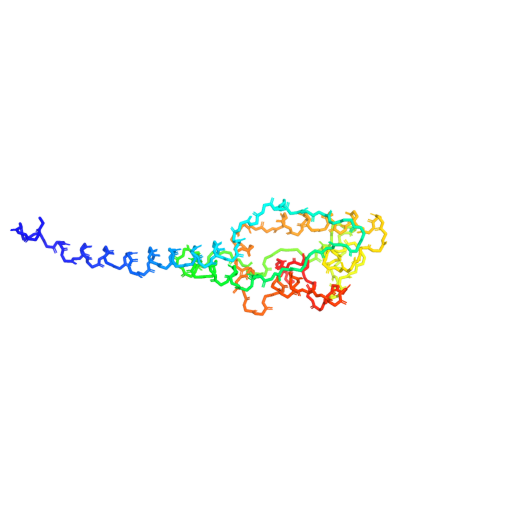
ATOM 555 O O . GLU A 1 78 ? -3.592 9.221 8.465 1.00 91.88 78 GLU A O 1
ATOM 560 N N . GLY A 1 79 ? -1.913 10.728 8.554 1.00 90.69 79 GLY A N 1
ATOM 561 C CA . GLY A 1 79 ? -1.439 10.554 7.182 1.00 90.69 79 GLY A CA 1
ATOM 562 C C . GLY A 1 79 ? -2.236 11.337 6.134 1.00 90.69 79 GLY A C 1
ATOM 563 O O . GLY A 1 79 ? -3.377 11.754 6.342 1.00 90.69 79 GLY A O 1
ATOM 564 N N . ASN A 1 80 ? -1.620 11.520 4.974 1.00 88.94 80 ASN A N 1
ATOM 565 C CA . ASN A 1 80 ? -2.180 12.194 3.816 1.00 88.94 80 ASN A CA 1
ATOM 566 C C . ASN A 1 80 ? -1.905 11.358 2.557 1.00 88.94 80 ASN A C 1
ATOM 568 O O . ASN A 1 80 ? -0.752 11.144 2.196 1.00 88.94 80 ASN A O 1
ATOM 572 N N . ALA A 1 81 ? -2.964 10.920 1.871 1.00 86.12 81 ALA A N 1
ATOM 573 C CA . ALA A 1 81 ? -2.851 10.141 0.633 1.00 86.12 81 ALA A CA 1
ATOM 574 C C . ALA A 1 81 ? -2.105 10.901 -0.483 1.00 86.12 81 ALA A C 1
ATOM 576 O O . ALA A 1 81 ? -1.461 10.294 -1.334 1.00 86.12 81 ALA A O 1
ATOM 577 N N . GLU A 1 82 ? -2.119 12.235 -0.420 1.00 84.81 82 GLU A N 1
ATOM 578 C CA . GLU A 1 82 ? -1.439 13.123 -1.362 1.00 84.81 82 GLU A CA 1
ATOM 579 C C . GLU A 1 82 ? -0.019 13.519 -0.908 1.00 84.81 82 GLU A C 1
ATOM 581 O O . GLU A 1 82 ? 0.615 14.363 -1.534 1.00 84.81 82 GLU A O 1
ATOM 586 N N . ALA A 1 83 ? 0.514 12.972 0.190 1.00 86.50 83 ALA A N 1
ATOM 587 C CA . ALA A 1 83 ? 1.880 13.289 0.612 1.00 86.50 83 ALA A CA 1
ATOM 588 C C . ALA A 1 83 ? 2.930 12.646 -0.305 1.00 86.50 83 ALA A C 1
ATOM 590 O O . ALA A 1 83 ? 2.789 11.490 -0.693 1.00 86.50 83 ALA A O 1
ATOM 591 N N . GLY A 1 84 ? 4.011 13.390 -0.567 1.00 86.56 84 GLY A N 1
ATOM 592 C CA . GLY A 1 84 ? 5.202 12.947 -1.297 1.00 86.56 84 GLY A CA 1
ATOM 593 C C . GLY A 1 84 ? 5.811 14.073 -2.133 1.00 86.56 84 GLY A C 1
ATOM 594 O O . GLY A 1 84 ? 5.727 15.247 -1.759 1.00 86.56 84 GLY A O 1
ATOM 595 N N . THR A 1 85 ? 6.474 13.743 -3.247 1.00 84.31 85 THR A N 1
ATOM 596 C CA . THR A 1 85 ? 7.291 14.701 -4.014 1.00 84.31 85 THR A CA 1
ATOM 597 C C . THR A 1 85 ? 6.943 14.745 -5.497 1.00 84.31 85 THR A C 1
ATOM 599 O O . THR A 1 85 ? 6.820 13.724 -6.166 1.00 84.31 85 THR A O 1
ATOM 602 N N . ASP A 1 86 ? 6.869 15.955 -6.056 1.00 83.62 86 ASP A N 1
ATOM 603 C CA . ASP A 1 86 ? 6.667 16.156 -7.490 1.00 83.62 86 ASP A CA 1
ATOM 604 C C . ASP A 1 86 ? 7.954 16.049 -8.320 1.00 83.62 86 ASP A C 1
ATOM 606 O O . ASP A 1 86 ? 7.901 16.194 -9.546 1.00 83.62 86 ASP A O 1
ATOM 610 N N . LYS A 1 87 ? 9.109 15.834 -7.674 1.00 86.50 87 LYS A N 1
ATOM 611 C CA . LYS A 1 87 ? 10.423 15.829 -8.323 1.00 86.50 87 LYS A CA 1
ATOM 612 C C . LYS A 1 87 ? 10.979 14.424 -8.463 1.00 86.50 87 LYS A C 1
ATOM 614 O O . LYS A 1 87 ? 11.162 13.719 -7.471 1.00 86.50 87 LYS A O 1
ATOM 619 N N . LYS A 1 88 ? 11.422 14.098 -9.675 1.00 87.25 88 LYS A N 1
ATOM 620 C CA . LYS A 1 88 ? 12.209 12.897 -9.963 1.00 87.25 88 LYS A CA 1
ATOM 621 C C . LYS A 1 88 ? 13.487 12.837 -9.130 1.00 87.25 88 LYS A C 1
ATOM 623 O O . LYS A 1 88 ? 14.003 13.861 -8.663 1.00 87.25 88 LYS A O 1
ATOM 628 N N . SER A 1 89 ? 14.030 11.638 -8.967 1.00 88.25 89 SER A N 1
ATOM 629 C CA . SER A 1 89 ? 15.386 11.445 -8.443 1.00 88.25 89 SER A CA 1
ATOM 630 C C . SER A 1 89 ? 16.439 12.004 -9.407 1.00 88.25 89 SER A C 1
ATOM 632 O O . SER A 1 89 ? 17.333 12.731 -8.978 1.00 88.25 89 SER A O 1
ATOM 634 N N . ASP A 1 90 ? 16.269 11.772 -10.712 1.00 85.50 90 ASP A N 1
ATOM 635 C CA . ASP A 1 90 ? 17.169 12.291 -11.746 1.00 85.50 90 ASP A CA 1
ATOM 636 C C . ASP A 1 90 ? 16.858 13.760 -12.090 1.00 85.50 90 ASP A C 1
ATOM 638 O O . ASP A 1 90 ? 15.736 14.118 -12.468 1.00 85.50 90 ASP A O 1
ATOM 642 N N . GLY A 1 91 ? 17.853 14.633 -11.927 1.00 84.88 91 GLY A N 1
ATOM 643 C CA . GLY A 1 91 ? 17.783 16.052 -12.297 1.00 84.88 91 GLY A CA 1
ATOM 644 C C . GLY A 1 91 ? 16.739 16.905 -11.559 1.00 84.88 91 GLY A C 1
ATOM 645 O O . GLY A 1 91 ? 16.570 18.067 -11.916 1.00 84.88 91 GLY A O 1
ATOM 646 N N . LEU A 1 92 ? 16.027 16.360 -10.561 1.00 87.88 92 LEU A N 1
ATOM 647 C CA . LEU A 1 92 ? 14.973 17.048 -9.792 1.00 87.88 92 LEU A CA 1
ATOM 648 C C . LEU A 1 92 ? 13.885 17.698 -10.667 1.00 87.88 92 LEU A C 1
ATOM 650 O O . LEU A 1 92 ? 13.284 18.705 -10.294 1.00 87.88 92 LEU A O 1
ATOM 654 N N . THR A 1 93 ? 13.634 17.129 -11.844 1.00 88.56 93 THR A N 1
ATOM 655 C CA . THR A 1 93 ? 12.606 17.615 -12.774 1.00 88.56 93 THR A CA 1
ATOM 656 C C . THR A 1 93 ? 11.221 17.108 -12.378 1.00 88.56 93 THR A C 1
ATOM 658 O O . THR A 1 93 ? 11.101 16.130 -11.641 1.00 88.56 93 THR A O 1
ATOM 661 N N . ALA A 1 94 ? 10.165 17.770 -12.854 1.00 86.81 94 ALA A N 1
ATOM 662 C CA . ALA A 1 94 ? 8.792 17.354 -12.575 1.00 86.81 94 ALA A CA 1
ATOM 663 C C . ALA A 1 94 ? 8.482 15.967 -13.162 1.00 86.81 94 ALA A C 1
ATOM 665 O O . ALA A 1 94 ? 8.931 15.649 -14.267 1.00 86.81 94 ALA A O 1
ATOM 666 N N . ARG A 1 95 ? 7.703 15.171 -12.427 1.00 84.38 95 ARG A N 1
ATOM 667 C CA . ARG A 1 95 ? 7.198 13.857 -12.857 1.00 84.38 95 ARG A CA 1
ATOM 668 C C . ARG A 1 95 ? 6.232 13.967 -14.036 1.00 84.38 95 ARG A C 1
ATOM 670 O O . ARG A 1 95 ? 5.511 14.957 -14.161 1.00 84.38 95 ARG A O 1
ATOM 677 N N . THR A 1 96 ? 6.201 12.944 -14.882 1.00 80.94 96 THR A N 1
ATOM 678 C CA . THR A 1 96 ? 5.289 12.872 -16.029 1.00 80.94 96 THR A CA 1
ATOM 679 C C . THR A 1 96 ? 3.999 12.112 -15.711 1.00 80.94 96 THR A C 1
ATOM 681 O O . THR A 1 96 ? 3.967 11.246 -14.844 1.00 80.94 96 THR A O 1
ATOM 684 N N . ALA A 1 97 ? 2.913 12.446 -16.419 1.00 73.00 97 ALA A N 1
ATOM 685 C CA . ALA A 1 97 ? 1.599 11.820 -16.230 1.00 73.00 97 ALA A CA 1
ATOM 686 C C . ALA A 1 97 ? 1.496 10.402 -16.823 1.00 73.00 97 ALA A C 1
ATOM 688 O O . ALA A 1 97 ? 0.562 9.670 -16.513 1.00 73.00 97 ALA A O 1
ATOM 689 N N . GLN A 1 98 ? 2.434 10.010 -17.685 1.00 77.94 98 GLN A N 1
ATOM 690 C CA . GLN A 1 98 ? 2.634 8.644 -18.169 1.00 77.94 98 GLN A CA 1
ATOM 691 C C . GLN A 1 98 ? 4.101 8.322 -17.940 1.00 77.94 98 GLN A C 1
ATOM 693 O O . GLN A 1 98 ? 4.934 9.086 -18.413 1.00 77.94 98 GLN A O 1
ATOM 698 N N . ALA A 1 99 ? 4.415 7.231 -17.237 1.00 80.81 99 ALA A N 1
ATOM 699 C CA . ALA A 1 99 ? 5.740 7.035 -16.660 1.00 80.81 99 ALA A CA 1
ATOM 700 C C . ALA A 1 99 ? 6.817 7.127 -17.745 1.00 80.81 99 ALA A C 1
ATOM 702 O O . ALA A 1 99 ? 6.901 6.268 -18.636 1.00 80.81 99 ALA A O 1
ATOM 703 N N . ALA A 1 100 ? 7.630 8.176 -17.669 1.00 85.81 100 ALA A N 1
ATOM 704 C CA . ALA A 1 100 ? 8.755 8.369 -18.563 1.00 85.81 100 ALA A CA 1
ATOM 705 C C . ALA A 1 100 ? 9.920 7.458 -18.165 1.00 85.81 100 ALA A C 1
ATOM 707 O O . ALA A 1 100 ? 9.978 6.911 -17.064 1.00 85.81 100 ALA A O 1
ATOM 708 N N . ASN A 1 101 ? 10.865 7.282 -19.084 1.00 87.50 101 ASN A N 1
ATOM 709 C CA . ASN A 1 101 ? 12.090 6.541 -18.811 1.00 87.50 101 ASN A CA 1
ATOM 710 C C . ASN A 1 101 ? 12.796 7.102 -17.566 1.00 87.50 101 ASN A C 1
ATOM 712 O O . ASN A 1 101 ? 13.050 8.304 -17.480 1.00 87.50 101 ASN A O 1
ATOM 716 N N . GLY A 1 102 ? 13.099 6.222 -16.609 1.00 87.75 102 GLY A N 1
ATOM 717 C CA . GLY A 1 102 ? 13.725 6.594 -15.343 1.00 87.75 102 GLY A CA 1
ATOM 718 C C . GLY A 1 102 ? 12.766 6.989 -14.216 1.00 87.75 102 GLY A C 1
ATOM 719 O O . GLY A 1 102 ? 13.248 7.297 -13.131 1.00 87.75 102 GLY A O 1
ATOM 720 N N . GLU A 1 103 ? 11.449 6.974 -14.431 1.00 89.44 103 GLU A N 1
ATOM 721 C CA . GLU A 1 103 ? 10.453 7.193 -13.372 1.00 89.44 103 GLU A CA 1
ATOM 722 C C . GLU A 1 103 ? 9.995 5.874 -12.736 1.00 89.44 103 GLU A C 1
ATOM 724 O O . GLU A 1 103 ? 9.894 4.854 -13.417 1.00 89.44 103 GLU A O 1
ATOM 729 N N . ALA A 1 104 ? 9.647 5.898 -11.446 1.00 89.00 104 ALA A N 1
ATOM 730 C CA . ALA A 1 104 ? 9.255 4.718 -10.664 1.00 89.00 104 ALA A CA 1
ATOM 731 C C . ALA A 1 104 ? 8.165 3.860 -11.333 1.00 89.00 104 ALA A C 1
ATOM 733 O O . ALA A 1 104 ? 8.229 2.632 -11.307 1.00 89.00 104 ALA A O 1
ATOM 734 N N . GLY A 1 105 ? 7.200 4.496 -12.009 1.00 87.00 105 GLY A N 1
ATOM 735 C CA . GLY A 1 105 ? 6.130 3.797 -12.725 1.00 87.00 105 GLY A CA 1
ATOM 736 C C . GLY A 1 105 ? 6.625 2.839 -13.814 1.00 87.00 105 GLY A C 1
ATOM 737 O O . GLY A 1 105 ? 5.943 1.861 -14.103 1.00 87.00 105 GLY A O 1
ATOM 738 N N . LYS A 1 106 ? 7.830 3.039 -14.374 1.00 87.12 106 LYS A N 1
ATOM 739 C CA . LYS A 1 106 ? 8.425 2.106 -15.347 1.00 87.12 106 LYS A CA 1
ATOM 740 C C . LYS A 1 106 ? 8.722 0.726 -14.771 1.00 87.12 106 LYS A C 1
ATOM 742 O O . LYS A 1 106 ? 8.829 -0.214 -15.550 1.00 87.12 106 LYS A O 1
ATOM 747 N N . LEU A 1 107 ? 8.809 0.583 -13.447 1.00 87.44 107 LEU A N 1
ATOM 748 C CA . LEU A 1 107 ? 8.968 -0.722 -12.798 1.00 87.44 107 LEU A CA 1
ATOM 749 C C . LEU A 1 107 ? 7.726 -1.616 -12.949 1.00 87.44 107 LEU A C 1
ATOM 751 O O . LEU A 1 107 ? 7.836 -2.826 -12.797 1.00 87.44 107 LEU A O 1
ATOM 755 N N . PHE A 1 108 ? 6.572 -1.031 -13.281 1.00 85.12 108 PHE A N 1
ATOM 756 C CA . PHE A 1 108 ? 5.316 -1.743 -13.531 1.00 85.12 108 PHE A CA 1
ATOM 757 C C . PHE A 1 108 ? 5.028 -1.939 -15.031 1.00 85.12 108 PHE A C 1
ATOM 759 O O . PHE A 1 108 ? 4.000 -2.503 -15.392 1.00 85.12 108 PHE A O 1
ATOM 766 N N . ALA A 1 109 ? 5.910 -1.466 -15.919 1.00 83.19 109 ALA A N 1
ATO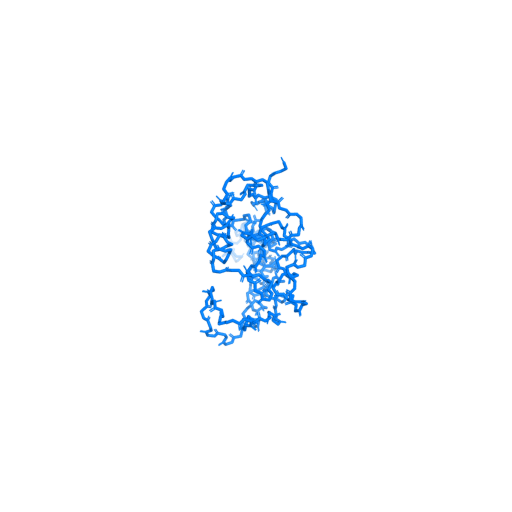M 767 C CA . ALA A 1 109 ? 5.824 -1.721 -17.356 1.00 83.19 109 ALA A CA 1
ATOM 768 C C . ALA A 1 109 ? 6.505 -3.053 -17.726 1.00 83.19 109 ALA A C 1
ATOM 770 O O . ALA A 1 109 ? 7.238 -3.629 -16.924 1.00 83.19 109 ALA A O 1
ATOM 771 N N . ALA A 1 110 ? 6.334 -3.514 -18.971 1.00 81.19 110 ALA A N 1
ATOM 772 C CA . ALA A 1 110 ? 6.969 -4.744 -19.462 1.00 81.19 110 ALA A CA 1
ATOM 773 C C . ALA A 1 110 ? 8.505 -4.719 -19.332 1.00 81.19 110 ALA A C 1
ATOM 775 O O . ALA A 1 110 ? 9.128 -5.731 -19.016 1.00 81.19 110 ALA A O 1
ATOM 776 N N . ASN A 1 111 ? 9.117 -3.554 -19.560 1.00 78.50 111 ASN A N 1
ATOM 777 C CA . ASN A 1 111 ? 10.528 -3.305 -19.303 1.00 78.50 111 ASN A CA 1
ATOM 778 C C . ASN A 1 111 ? 10.790 -1.814 -19.045 1.00 78.50 111 ASN A C 1
ATOM 780 O O . ASN A 1 111 ? 10.015 -0.939 -19.436 1.00 78.50 111 ASN A O 1
ATOM 784 N N . ALA A 1 112 ? 11.931 -1.534 -18.418 1.00 83.25 112 ALA A N 1
ATOM 785 C CA . ALA A 1 112 ? 12.432 -0.182 -18.195 1.00 83.25 112 ALA A CA 1
ATOM 786 C C . ALA A 1 112 ? 13.313 0.331 -19.355 1.00 83.25 112 ALA A C 1
ATOM 788 O O . ALA A 1 112 ? 14.109 1.242 -19.142 1.00 83.25 112 ALA A O 1
ATOM 789 N N . ASP A 1 113 ? 13.177 -0.231 -20.565 1.00 86.94 113 ASP A N 1
ATOM 790 C CA . ASP A 1 113 ? 13.933 0.098 -21.784 1.00 86.94 113 ASP A CA 1
ATOM 791 C C . ASP A 1 113 ? 15.440 -0.225 -21.705 1.00 86.94 113 ASP A C 1
ATOM 793 O O . ASP A 1 113 ? 15.887 -1.260 -22.201 1.00 86.94 113 ASP A O 1
ATOM 797 N N . THR A 1 114 ? 16.234 0.601 -21.022 1.00 90.31 114 THR A N 1
ATOM 798 C CA . THR A 1 114 ? 17.687 0.401 -20.884 1.00 90.31 114 THR A CA 1
ATOM 799 C C . THR A 1 114 ? 18.083 0.120 -19.438 1.00 90.31 114 THR A C 1
ATOM 801 O O . THR A 1 114 ? 17.372 0.476 -18.498 1.00 90.31 114 THR A O 1
ATOM 804 N N . ALA A 1 115 ? 19.268 -0.462 -19.227 1.00 90.06 115 ALA A N 1
ATOM 805 C CA . ALA A 1 115 ? 19.815 -0.655 -17.881 1.00 90.06 115 ALA A CA 1
ATOM 806 C C . ALA A 1 115 ? 20.011 0.677 -17.124 1.00 90.06 115 ALA A C 1
ATOM 808 O O . ALA A 1 115 ? 19.823 0.737 -15.908 1.00 90.06 115 ALA A O 1
ATOM 809 N N . GLU A 1 116 ? 20.345 1.759 -17.835 1.00 93.44 116 GLU A N 1
ATOM 810 C CA . GLU A 1 116 ? 20.438 3.100 -17.249 1.00 93.44 116 GLU A CA 1
ATOM 811 C C . GLU A 1 116 ? 19.067 3.584 -16.756 1.00 93.44 116 GLU A C 1
ATOM 813 O O . GLU A 1 116 ? 18.933 4.031 -15.615 1.00 93.44 116 GLU A O 1
ATOM 818 N N . ASN A 1 117 ? 18.033 3.432 -17.584 1.00 91.44 117 ASN A N 1
ATOM 819 C CA . ASN A 1 117 ? 16.664 3.805 -17.238 1.00 91.44 117 ASN A CA 1
ATOM 820 C C . ASN A 1 117 ? 16.108 2.943 -16.095 1.00 91.44 117 ASN A C 1
ATOM 822 O O . ASN A 1 117 ? 15.426 3.469 -15.214 1.00 91.44 117 ASN A O 1
ATOM 826 N N . ALA A 1 118 ? 16.446 1.652 -16.042 1.00 90.25 118 ALA A N 1
ATOM 827 C CA . ALA A 1 118 ? 16.103 0.773 -14.925 1.00 90.25 118 ALA A CA 1
ATOM 828 C C . ALA A 1 118 ? 16.709 1.272 -13.603 1.00 90.25 118 ALA A C 1
ATOM 830 O O . ALA A 1 118 ? 15.998 1.417 -12.607 1.00 90.25 118 ALA A O 1
ATOM 831 N N . LYS A 1 119 ? 18.003 1.625 -13.607 1.00 92.31 119 LYS A N 1
ATOM 832 C CA . LYS A 1 119 ? 18.688 2.194 -12.436 1.00 92.31 119 LYS A CA 1
ATOM 833 C C . LYS A 1 119 ? 18.043 3.504 -11.977 1.00 92.31 119 LYS A C 1
ATOM 835 O O . LYS A 1 119 ? 17.843 3.697 -10.779 1.00 92.31 119 LYS A O 1
ATOM 840 N N . LYS A 1 120 ? 17.698 4.390 -12.917 1.00 93.00 120 LYS A N 1
ATOM 841 C CA . LYS A 1 120 ? 16.999 5.649 -12.615 1.00 93.00 120 LYS A CA 1
ATOM 842 C C . LYS A 1 120 ? 15.619 5.394 -12.008 1.00 93.00 120 LYS A C 1
ATOM 844 O O . LYS A 1 120 ? 15.322 5.970 -10.970 1.00 93.00 120 LYS A O 1
ATOM 849 N N . SER A 1 121 ? 14.849 4.462 -12.570 1.00 91.81 121 SER A N 1
ATOM 850 C CA . SER A 1 121 ? 13.505 4.109 -12.082 1.00 91.81 121 SER A CA 1
ATOM 851 C C . SER A 1 121 ? 13.543 3.536 -10.662 1.00 91.81 121 SER A C 1
ATOM 853 O O . SER A 1 121 ? 12.729 3.911 -9.824 1.00 91.81 121 SER A O 1
ATOM 855 N N . ALA A 1 122 ? 14.530 2.689 -10.353 1.00 92.19 122 ALA A N 1
ATOM 856 C CA . ALA A 1 122 ? 14.737 2.170 -9.000 1.00 92.19 122 ALA A CA 1
ATOM 857 C C . ALA A 1 122 ? 15.135 3.275 -8.000 1.00 92.19 122 ALA A C 1
ATOM 859 O O . ALA A 1 122 ? 14.600 3.341 -6.893 1.00 92.19 122 ALA A O 1
ATOM 860 N N . SER A 1 123 ? 16.040 4.177 -8.398 1.00 93.25 123 SER A N 1
ATOM 861 C CA . SER A 1 123 ? 16.421 5.348 -7.591 1.00 93.25 123 SER A CA 1
ATOM 862 C C . SER A 1 123 ? 15.229 6.274 -7.334 1.00 93.25 123 SER A C 1
ATOM 864 O O . SER A 1 123 ? 15.059 6.822 -6.244 1.00 93.25 123 SER A O 1
ATOM 866 N N . ASP A 1 124 ? 14.381 6.438 -8.343 1.00 91.44 124 ASP A N 1
ATOM 867 C CA . ASP A 1 124 ? 13.182 7.253 -8.280 1.00 91.44 124 ASP A CA 1
ATOM 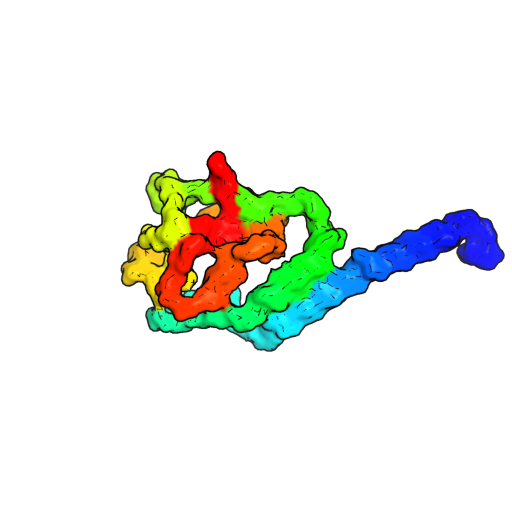868 C C . ASP A 1 124 ? 12.105 6.655 -7.368 1.00 91.44 124 ASP A C 1
ATOM 870 O O . ASP A 1 124 ? 11.544 7.382 -6.550 1.00 91.44 124 ASP A O 1
ATOM 874 N N . ALA A 1 125 ? 11.907 5.334 -7.411 1.00 91.50 125 ALA A N 1
ATOM 875 C CA . ALA A 1 125 ? 11.039 4.616 -6.479 1.00 91.50 125 ALA A CA 1
ATOM 876 C C . ALA A 1 125 ? 11.532 4.741 -5.026 1.00 91.50 125 ALA A C 1
ATOM 878 O O . ALA A 1 125 ? 10.749 5.017 -4.118 1.00 91.50 125 ALA A O 1
ATOM 879 N N . SER A 1 126 ? 12.845 4.623 -4.795 1.00 92.44 126 SER A N 1
ATOM 880 C CA . SER A 1 126 ? 13.422 4.822 -3.459 1.00 92.44 126 SER A CA 1
ATOM 881 C C . SER A 1 126 ? 13.211 6.246 -2.943 1.00 92.44 126 SER A C 1
ATOM 883 O O . SER A 1 126 ? 12.960 6.431 -1.752 1.00 92.44 126 SER A O 1
ATOM 885 N N . LYS A 1 127 ? 13.313 7.255 -3.814 1.00 90.94 127 LYS A N 1
ATOM 886 C CA . LYS A 1 127 ? 13.038 8.647 -3.447 1.00 90.94 127 LYS A CA 1
ATOM 887 C C . LYS A 1 127 ? 11.561 8.866 -3.118 1.00 90.94 127 LYS A C 1
ATOM 889 O O . LYS A 1 127 ? 11.283 9.558 -2.145 1.00 90.94 127 LYS A O 1
ATOM 894 N N . ALA A 1 128 ? 10.650 8.288 -3.903 1.00 89.88 128 ALA A N 1
ATOM 895 C CA . ALA A 1 128 ? 9.207 8.365 -3.673 1.00 89.88 128 ALA A CA 1
ATOM 896 C C . ALA A 1 128 ? 8.846 7.877 -2.262 1.00 89.88 128 ALA A C 1
ATOM 898 O O . ALA A 1 128 ? 8.250 8.612 -1.479 1.00 89.88 128 ALA A O 1
ATOM 899 N N . VAL A 1 129 ? 9.319 6.679 -1.896 1.00 91.62 129 VAL A N 1
ATOM 900 C CA . VAL A 1 129 ? 9.094 6.092 -0.564 1.00 91.62 129 VAL A CA 1
ATOM 901 C C . VAL A 1 129 ? 9.795 6.891 0.541 1.00 91.62 129 VAL A C 1
ATOM 903 O O . VAL A 1 129 ? 9.255 7.045 1.630 1.00 91.62 129 VAL A O 1
ATOM 906 N N . GLY A 1 130 ? 10.985 7.435 0.278 1.00 91.44 130 GLY A N 1
ATOM 907 C CA . GLY A 1 130 ? 11.714 8.256 1.250 1.00 91.44 130 GLY A CA 1
ATOM 908 C C . GLY A 1 130 ? 11.109 9.644 1.503 1.00 91.44 130 GLY A C 1
ATOM 909 O O . GLY A 1 130 ? 11.512 10.309 2.454 1.00 91.44 130 GLY A O 1
ATOM 910 N N . ALA A 1 131 ? 10.173 10.098 0.665 1.00 90.56 131 ALA A N 1
ATOM 911 C CA . ALA A 1 131 ? 9.539 11.413 0.774 1.00 90.56 131 ALA A CA 1
ATOM 912 C C . ALA A 1 131 ? 8.262 11.417 1.636 1.00 90.56 131 ALA A C 1
ATOM 914 O O . ALA A 1 131 ? 7.649 12.471 1.800 1.00 90.56 131 ALA A O 1
ATOM 915 N N . VAL A 1 132 ? 7.854 10.260 2.160 1.00 91.88 132 VAL A N 1
ATOM 916 C CA . VAL A 1 132 ? 6.558 10.039 2.818 1.00 91.88 132 VAL A CA 1
ATOM 917 C C . VAL A 1 132 ? 6.720 9.318 4.154 1.00 91.88 132 VAL A C 1
ATOM 919 O O . VAL A 1 132 ? 7.749 8.697 4.424 1.00 91.88 132 VAL A O 1
ATOM 922 N N . THR A 1 133 ? 5.696 9.380 5.004 1.00 93.38 133 THR A N 1
ATOM 923 C CA . THR A 1 133 ? 5.627 8.589 6.240 1.00 93.38 133 THR A CA 1
ATOM 924 C C . THR A 1 133 ? 4.873 7.274 6.030 1.00 93.38 133 THR A C 1
ATOM 926 O O . THR A 1 133 ? 4.154 7.085 5.050 1.00 93.38 133 THR A O 1
ATOM 929 N N . GLY A 1 134 ? 4.973 6.353 6.995 1.00 92.38 134 GLY A N 1
ATOM 930 C CA . GLY A 1 134 ? 4.186 5.115 6.966 1.00 92.38 134 GLY A CA 1
ATOM 931 C C . GLY A 1 134 ? 2.670 5.358 6.968 1.00 92.38 134 GLY A C 1
ATOM 932 O O . GLY A 1 134 ? 1.942 4.641 6.289 1.00 92.38 134 GLY A O 1
ATOM 933 N N . ALA A 1 135 ? 2.187 6.386 7.675 1.00 92.94 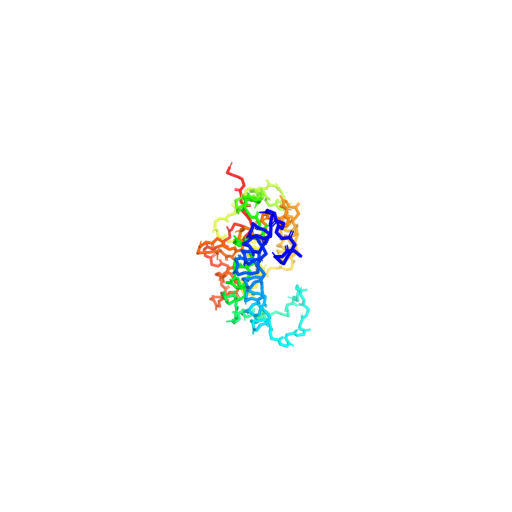135 ALA A N 1
ATOM 934 C CA . ALA A 1 135 ? 0.764 6.728 7.692 1.00 92.94 135 ALA A CA 1
ATOM 935 C C . ALA A 1 135 ? 0.280 7.251 6.331 1.00 92.94 135 ALA A C 1
ATOM 937 O O . ALA A 1 135 ? -0.827 6.919 5.910 1.00 92.94 135 ALA A O 1
ATOM 938 N N . ASP A 1 136 ? 1.122 8.006 5.622 1.00 91.62 136 ASP A N 1
ATOM 939 C CA . ASP A 1 136 ? 0.833 8.476 4.264 1.00 91.62 136 ASP A CA 1
ATOM 940 C C . ASP A 1 136 ? 0.707 7.304 3.286 1.00 91.62 136 ASP A C 1
ATOM 942 O O . ASP A 1 136 ? -0.266 7.231 2.537 1.00 91.62 136 ASP A O 1
ATOM 946 N N . ILE A 1 137 ? 1.633 6.336 3.356 1.00 91.31 137 ILE A N 1
ATOM 947 C CA . ILE A 1 137 ? 1.574 5.104 2.554 1.00 91.31 137 ILE A CA 1
ATOM 948 C C . ILE A 1 137 ? 0.265 4.359 2.833 1.00 91.31 137 ILE A C 1
ATOM 950 O O . ILE A 1 137 ? -0.460 4.007 1.905 1.00 91.31 137 ILE A O 1
ATOM 954 N N . LEU A 1 138 ? -0.073 4.157 4.110 1.00 92.25 138 LEU A N 1
ATOM 955 C CA . LEU A 1 138 ? -1.297 3.463 4.511 1.00 92.25 138 LEU A CA 1
ATOM 956 C C . LEU A 1 138 ? -2.565 4.185 4.028 1.00 92.25 138 LEU A C 1
ATOM 958 O O . LEU A 1 138 ? -3.504 3.521 3.592 1.00 92.25 138 LEU A O 1
ATOM 962 N N . LYS A 1 139 ? -2.600 5.525 4.059 1.00 89.56 139 LYS A N 1
ATOM 963 C CA . LYS A 1 139 ? -3.717 6.315 3.514 1.00 89.56 139 LYS A CA 1
ATOM 964 C C . LYS A 1 139 ? -3.814 6.214 1.995 1.00 89.56 139 LYS A C 1
ATOM 966 O O . LYS A 1 139 ? -4.912 5.983 1.495 1.00 89.56 139 LYS A O 1
ATOM 971 N N . ALA A 1 140 ? -2.697 6.335 1.282 1.00 87.62 140 ALA A N 1
ATOM 972 C CA . ALA A 1 140 ? -2.657 6.222 -0.175 1.00 87.62 140 ALA A CA 1
ATOM 973 C C . ALA A 1 140 ? -3.098 4.828 -0.660 1.00 87.62 140 ALA A C 1
ATOM 975 O O . ALA A 1 140 ? -3.789 4.706 -1.668 1.00 87.62 140 ALA A O 1
ATOM 976 N N . MET A 1 141 ? -2.762 3.766 0.084 1.00 87.25 141 MET A N 1
ATOM 977 C CA . MET A 1 141 ? -3.172 2.397 -0.250 1.00 87.25 141 MET A CA 1
ATOM 978 C C . MET A 1 141 ? -4.693 2.203 -0.266 1.00 87.25 141 MET A C 1
ATOM 980 O O . MET A 1 141 ? -5.194 1.463 -1.108 1.00 87.25 141 MET A O 1
ATOM 984 N N . ILE A 1 142 ? -5.419 2.825 0.670 1.00 87.94 142 ILE A N 1
ATOM 985 C CA . ILE A 1 142 ? -6.863 2.594 0.871 1.00 87.94 142 ILE A CA 1
ATOM 986 C C . ILE A 1 142 ? -7.758 3.630 0.184 1.00 87.94 142 ILE A C 1
ATOM 988 O O . ILE A 1 142 ? -8.987 3.587 0.337 1.00 87.94 142 ILE A O 1
ATOM 992 N N . GLU A 1 143 ? -7.153 4.573 -0.536 1.00 83.50 143 GLU A N 1
ATOM 993 C CA . GLU A 1 143 ? -7.872 5.557 -1.329 1.00 83.50 143 GLU A CA 1
ATOM 994 C C . GLU A 1 143 ? -8.674 4.862 -2.441 1.00 83.50 143 GLU A C 1
ATOM 996 O O . GLU A 1 143 ? -8.216 3.914 -3.088 1.00 83.50 143 GLU A O 1
ATOM 1001 N N . ASN A 1 144 ? -9.919 5.303 -2.639 1.00 62.19 144 ASN A N 1
ATOM 1002 C CA . ASN A 1 144 ? -10.794 4.726 -3.659 1.00 62.19 144 ASN A CA 1
ATOM 1003 C C . ASN A 1 144 ? -10.174 4.929 -5.053 1.00 62.19 144 ASN A C 1
ATOM 1005 O O . ASN A 1 144 ? -9.557 5.957 -5.312 1.00 62.19 144 ASN A O 1
ATOM 1009 N N . ASP A 1 145 ? -10.332 3.949 -5.950 1.00 62.47 145 ASP A N 1
ATOM 1010 C CA . ASP A 1 145 ? -9.703 3.942 -7.284 1.00 62.47 145 ASP A CA 1
ATOM 1011 C C . ASP A 1 145 ? -8.160 3.937 -7.284 1.00 62.47 145 ASP A C 1
ATOM 1013 O O . ASP A 1 145 ? -7.548 4.204 -8.331 1.00 62.47 145 ASP A O 1
ATOM 1017 N N . GLY A 1 146 ? -7.558 3.593 -6.135 1.00 63.38 146 GLY A N 1
ATOM 1018 C CA . GLY A 1 146 ? -6.137 3.703 -5.822 1.00 63.38 146 GLY A CA 1
ATOM 1019 C C . GLY A 1 146 ? -5.215 3.242 -6.946 1.00 63.38 146 GLY A C 1
ATOM 1020 O O . GLY A 1 146 ? -5.255 2.091 -7.396 1.00 63.38 146 GLY A O 1
ATOM 1021 N N . GLY A 1 147 ? -4.342 4.153 -7.385 1.00 74.38 147 GLY A N 1
ATOM 1022 C CA . GLY A 1 147 ? -3.341 3.880 -8.416 1.00 74.38 147 GLY A CA 1
ATOM 1023 C C . GLY A 1 147 ? -2.487 2.650 -8.093 1.00 74.38 147 GLY A C 1
ATOM 1024 O O . GLY A 1 147 ? -2.130 1.914 -9.006 1.00 74.38 147 GLY A O 1
ATOM 1025 N N . ALA A 1 148 ? -2.253 2.367 -6.807 1.00 78.69 148 ALA A N 1
ATOM 1026 C CA . ALA A 1 148 ? -1.495 1.207 -6.341 1.00 78.69 148 ALA A CA 1
ATOM 1027 C C . ALA A 1 148 ? -2.127 -0.128 -6.770 1.00 78.69 148 ALA A C 1
ATOM 1029 O O . ALA A 1 148 ? -1.438 -0.995 -7.305 1.00 78.69 148 ALA A O 1
ATOM 1030 N N . VAL A 1 149 ? -3.446 -0.277 -6.606 1.00 83.62 149 VAL A N 1
ATOM 1031 C CA . VAL A 1 149 ? -4.179 -1.492 -7.000 1.00 83.62 149 VAL A CA 1
ATOM 1032 C C . VAL A 1 149 ? -4.145 -1.669 -8.518 1.00 83.62 149 VAL A C 1
ATOM 1034 O O . VAL A 1 149 ? -3.894 -2.765 -9.016 1.00 83.62 149 VAL A O 1
ATOM 1037 N N . LYS A 1 150 ? -4.349 -0.574 -9.262 1.00 81.44 150 LYS A N 1
ATOM 1038 C CA . LYS A 1 150 ? -4.301 -0.575 -10.732 1.00 81.44 150 LYS A CA 1
ATOM 1039 C C . LYS A 1 150 ? -2.922 -0.969 -11.258 1.00 81.44 150 LYS A C 1
ATOM 1041 O O . LYS A 1 150 ? -2.845 -1.765 -12.186 1.00 81.44 150 LYS A O 1
ATOM 1046 N N . LEU A 1 151 ? -1.856 -0.445 -10.657 1.00 81.94 151 LEU A N 1
ATOM 1047 C CA . LEU A 1 151 ? -0.477 -0.771 -11.021 1.00 81.94 151 LEU A CA 1
ATOM 1048 C C . LEU A 1 151 ? -0.140 -2.231 -10.727 1.00 81.94 151 LEU A C 1
ATOM 1050 O O . LEU A 1 151 ? 0.378 -2.922 -11.596 1.00 81.94 151 LEU A O 1
ATOM 1054 N N . ALA A 1 152 ? -0.476 -2.724 -9.534 1.00 83.31 152 ALA A N 1
ATOM 1055 C CA . ALA A 1 152 ? -0.143 -4.087 -9.128 1.00 83.31 152 ALA A CA 1
ATOM 1056 C C . ALA A 1 152 ? -0.886 -5.164 -9.942 1.00 83.31 152 ALA A C 1
ATOM 1058 O O . ALA A 1 152 ? -0.399 -6.285 -10.076 1.00 83.31 152 ALA A O 1
ATOM 1059 N N . LYS A 1 153 ? -2.059 -4.828 -10.491 1.00 81.75 153 LYS A N 1
ATOM 1060 C CA . LYS A 1 153 ? -2.876 -5.716 -11.333 1.00 81.75 153 LYS A CA 1
ATOM 1061 C C . LYS A 1 153 ? -2.679 -5.491 -12.838 1.00 81.75 153 LYS A C 1
ATOM 1063 O O . LYS A 1 153 ? -3.332 -6.163 -13.638 1.00 81.75 153 LYS A O 1
ATOM 1068 N N . GLY A 1 154 ? -1.843 -4.530 -13.233 1.00 76.25 154 GLY A N 1
ATOM 1069 C CA . GLY A 1 154 ? -1.607 -4.196 -14.634 1.00 76.25 154 GLY A CA 1
ATOM 1070 C C . GLY A 1 154 ? -0.996 -5.372 -15.399 1.00 76.25 154 GLY A C 1
ATOM 1071 O O . GLY A 1 154 ? -0.066 -6.010 -14.919 1.00 76.25 154 GLY A O 1
ATOM 1072 N N . ASN A 1 155 ? -1.523 -5.660 -16.590 1.00 73.31 155 ASN A N 1
ATOM 1073 C CA . ASN A 1 155 ? -1.014 -6.715 -17.479 1.00 73.31 155 ASN A CA 1
ATOM 1074 C C . ASN A 1 155 ? -0.951 -6.265 -18.952 1.00 73.31 155 ASN A C 1
ATOM 1076 O O . ASN A 1 155 ? -0.773 -7.070 -19.860 1.00 73.31 155 ASN A O 1
ATOM 1080 N N . ASP A 1 156 ? -1.140 -4.973 -19.221 1.00 71.75 156 ASP A N 1
ATOM 1081 C CA . ASP A 1 156 ? -1.100 -4.412 -20.576 1.00 71.75 156 ASP A CA 1
ATOM 1082 C C . ASP A 1 156 ? 0.331 -4.084 -21.041 1.00 71.75 156 ASP A C 1
ATOM 1084 O O . ASP A 1 156 ? 0.527 -3.576 -22.144 1.00 71.75 156 ASP A O 1
ATOM 1088 N N . GLY A 1 157 ? 1.340 -4.382 -20.212 1.00 68.75 157 GLY A N 1
ATOM 1089 C CA . GLY A 1 157 ? 2.753 -4.119 -20.491 1.00 68.75 157 GLY A CA 1
ATOM 1090 C C . GLY A 1 157 ? 3.125 -2.637 -20.456 1.00 68.75 157 GLY A C 1
ATOM 1091 O O . GLY A 1 157 ? 4.296 -2.293 -20.640 1.00 68.75 157 GLY A O 1
ATOM 1092 N N . ASN A 1 158 ? 2.162 -1.763 -20.172 1.00 70.88 158 ASN A N 1
ATOM 1093 C CA . ASN A 1 158 ? 2.375 -0.341 -20.038 1.00 70.88 158 ASN A CA 1
ATOM 1094 C C . ASN A 1 158 ? 2.390 0.018 -18.557 1.00 70.88 158 ASN A C 1
ATOM 1096 O O . ASN A 1 158 ? 1.591 -0.463 -17.760 1.00 70.88 158 ASN A O 1
ATOM 1100 N N . ALA A 1 159 ? 3.248 0.966 -18.194 1.00 63.66 159 ALA A N 1
ATOM 1101 C CA . ALA A 1 159 ? 2.937 1.790 -17.042 1.00 63.66 159 ALA A CA 1
ATOM 1102 C C . ALA A 1 159 ? 1.697 2.596 -17.454 1.00 63.66 159 ALA A C 1
ATOM 1104 O O . ALA A 1 159 ? 1.844 3.612 -18.134 1.00 63.66 159 ALA A O 1
ATOM 1105 N N . GLY A 1 160 ? 0.494 2.065 -17.200 1.00 57.53 160 GLY A N 1
ATOM 1106 C CA . GLY A 1 160 ? -0.779 2.667 -17.603 1.00 57.53 160 GLY A CA 1
ATOM 1107 C C . GLY A 1 160 ? -0.938 4.104 -17.086 1.00 57.53 160 GLY A C 1
ATOM 1108 O O . GLY A 1 160 ? -0.016 4.698 -16.534 1.00 57.53 160 GLY A O 1
ATOM 1109 N N . ALA A 1 161 ? -2.130 4.691 -17.200 1.00 54.09 161 ALA A N 1
ATOM 1110 C CA . ALA A 1 161 ? -2.412 6.072 -16.769 1.00 54.09 161 ALA A CA 1
ATOM 1111 C C . ALA A 1 161 ? -2.273 6.348 -15.244 1.00 54.09 161 ALA A C 1
ATOM 1113 O O . ALA A 1 161 ? -2.814 7.336 -14.752 1.00 54.09 161 ALA A O 1
ATOM 1114 N N . ALA A 1 162 ? -1.568 5.502 -14.485 1.00 54.88 162 ALA A N 1
ATOM 1115 C CA . ALA A 1 162 ? -1.312 5.663 -13.060 1.00 54.88 162 ALA A CA 1
ATOM 1116 C C . ALA A 1 162 ? 0.171 5.880 -12.662 1.00 54.88 162 ALA A C 1
ATOM 1118 O O . ALA A 1 162 ? 0.645 5.203 -11.755 1.00 54.88 162 ALA A O 1
ATOM 1119 N N . PRO A 1 163 ? 0.933 6.840 -13.215 1.00 57.25 163 PRO A N 1
ATOM 1120 C CA . PRO A 1 163 ? 2.153 7.315 -12.578 1.00 57.25 163 PRO A CA 1
ATOM 1121 C C . PRO A 1 163 ? 1.919 8.672 -11.908 1.00 57.25 163 PRO A C 1
ATOM 1123 O O . PRO A 1 163 ? 1.936 9.728 -12.534 1.00 57.25 163 PRO A O 1
ATOM 1126 N N . LYS A 1 164 ? 1.757 8.625 -10.587 1.00 52.03 164 LYS A N 1
ATOM 1127 C CA . LYS A 1 164 ? 2.211 9.670 -9.657 1.00 52.03 164 LYS A CA 1
ATOM 1128 C C . LYS A 1 164 ? 3.142 8.953 -8.669 1.00 52.03 164 LYS A C 1
ATOM 1130 O O . LYS A 1 164 ? 2.689 8.442 -7.655 1.00 52.03 164 LYS A O 1
ATOM 1135 N N . ASP A 1 165 ? 4.326 8.631 -9.208 1.00 50.97 165 ASP A N 1
ATOM 1136 C CA . ASP A 1 165 ? 5.429 7.779 -8.697 1.00 50.97 165 ASP A CA 1
ATOM 1137 C C . ASP A 1 165 ? 5.105 6.445 -8.010 1.00 50.97 165 ASP A C 1
ATOM 1139 O O . ASP A 1 165 ? 5.952 5.835 -7.365 1.00 50.97 165 ASP A O 1
ATOM 1143 N N . ALA A 1 166 ? 3.933 5.926 -8.366 1.00 58.44 166 ALA A N 1
ATOM 1144 C CA . ALA A 1 166 ? 3.555 4.519 -8.423 1.00 58.44 166 ALA A CA 1
ATOM 1145 C C . ALA A 1 166 ? 3.215 3.813 -7.093 1.00 58.44 166 ALA A C 1
ATOM 1147 O O . ALA A 1 166 ? 3.716 2.729 -6.830 1.00 58.44 166 ALA A O 1
ATOM 1148 N N . ALA A 1 167 ? 2.351 4.289 -6.198 1.00 64.25 167 ALA A N 1
ATOM 1149 C CA . ALA A 1 167 ? 1.379 5.375 -6.210 1.00 64.25 167 ALA A CA 1
ATOM 1150 C C . ALA A 1 167 ? 1.253 5.888 -4.760 1.00 64.25 167 ALA A C 1
ATOM 1152 O O . ALA A 1 167 ? 0.294 5.571 -4.058 1.00 64.25 167 ALA A O 1
ATOM 1153 N N . VAL A 1 168 ? 2.269 6.627 -4.310 1.00 57.69 168 VAL A N 1
ATOM 1154 C CA . VAL A 1 168 ? 2.253 7.410 -3.066 1.00 57.69 168 VAL A CA 1
ATOM 1155 C C . VAL A 1 168 ? 2.379 8.884 -3.474 1.00 57.69 168 VAL A C 1
ATOM 1157 O O . VAL A 1 168 ? 3.141 9.184 -4.388 1.00 57.69 168 VAL A O 1
ATOM 1160 N N . GLY A 1 169 ? 1.531 9.747 -2.906 1.00 51.56 169 GLY A N 1
ATOM 1161 C CA . GLY A 1 169 ? 1.061 11.013 -3.486 1.00 51.56 169 GLY A CA 1
ATOM 1162 C C . GLY A 1 169 ? 2.050 12.171 -3.709 1.00 51.56 169 GLY A C 1
ATOM 1163 O O . GLY A 1 169 ? 3.248 12.100 -3.458 1.00 51.56 169 GLY A O 1
ATOM 1164 N N . ARG A 1 170 ? 1.515 13.284 -4.239 1.00 48.69 170 ARG A N 1
ATOM 1165 C CA . ARG A 1 170 ? 2.226 14.513 -4.652 1.00 48.69 170 ARG A CA 1
ATOM 1166 C C . ARG A 1 170 ? 1.706 15.717 -3.861 1.00 48.69 170 ARG A C 1
ATOM 1168 O O . ARG A 1 170 ? 0.518 16.012 -3.944 1.00 48.69 170 ARG A O 1
ATOM 1175 N N . LEU A 1 171 ? 2.583 16.536 -3.270 1.00 39.22 171 LEU A N 1
ATOM 1176 C CA . LEU A 1 171 ? 2.189 17.906 -2.911 1.00 39.22 171 LEU A CA 1
ATOM 1177 C C . LEU A 1 171 ? 2.074 18.762 -4.191 1.00 39.22 171 LEU A C 1
ATOM 1179 O O . LEU A 1 171 ? 3.026 18.810 -4.978 1.00 39.22 171 LEU A O 1
ATOM 1183 N N . LEU A 1 172 ? 0.896 19.366 -4.423 1.00 40.62 172 LEU A N 1
ATOM 1184 C CA . LEU A 1 172 ? 0.575 20.165 -5.618 1.00 40.62 172 LEU A CA 1
ATOM 1185 C C . LEU A 1 172 ? 1.566 21.306 -5.875 1.00 40.62 172 LEU A C 1
ATOM 1187 O O . LEU A 1 172 ? 1.805 22.097 -4.939 1.00 40.62 172 LEU A O 1
#

Radius of gyration: 20.88 Å; chains: 1; bounding box: 44×39×67 Å

pLDDT: mean 85.39, std 12.14, range [39.22, 98.5]

Foldseek 3Di:
DVVVVDVCPVVVVVVVVCCVPVAVVLLVQLVVLLCVLCDPDDDDDPDQDDQLDDDARDRLVSNLSSLVSNCVRPVPPDADQAFFAQAFPPPRDGQDQFHDQLFLLQSLASHSPDPVSVVSNVSRLVRRVVRGDPSQVSVLSNDPVRLLNCSRRDDPRGSPSRDPRNGRHYDD